Protein AF-A0A3B9I440-F1 (afdb_monomer_lite)

pLDDT: mean 93.16, std 6.55, range [61.44, 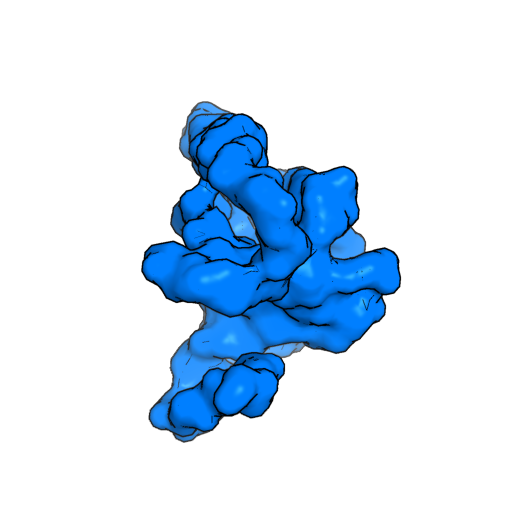98.44]

Structure (mmCIF, N/CA/C/O backbone):
data_AF-A0A3B9I440-F1
#
_entry.id   AF-A0A3B9I440-F1
#
loop_
_atom_site.group_PDB
_atom_site.id
_atom_site.type_symbol
_atom_site.label_atom_id
_atom_site.label_alt_id
_atom_site.label_comp_id
_atom_site.label_asym_id
_atom_site.label_entity_id
_atom_site.label_seq_id
_atom_site.pdbx_PDB_ins_code
_atom_site.Cartn_x
_atom_site.Cartn_y
_atom_site.Cartn_z
_atom_site.occupancy
_atom_site.B_iso_or_equiv
_atom_site.auth_seq_id
_atom_site.auth_comp_id
_atom_site.auth_asym_id
_atom_site.auth_atom_id
_atom_site.pdbx_PDB_model_num
ATOM 1 N N . GLN A 1 1 ? -16.166 3.137 6.817 1.00 61.44 1 GLN A N 1
ATOM 2 C CA . GLN A 1 1 ? -15.800 2.526 8.112 1.00 61.44 1 GLN A CA 1
ATOM 3 C C . GLN A 1 1 ? -17.016 1.751 8.589 1.00 61.44 1 GLN A C 1
ATOM 5 O O . GLN A 1 1 ? -18.111 2.279 8.426 1.00 61.44 1 GLN A O 1
ATOM 10 N N . SER A 1 2 ? -16.848 0.531 9.098 1.00 73.06 2 SER A N 1
ATOM 11 C CA . SER A 1 2 ? -17.925 -0.231 9.752 1.00 73.06 2 SER A CA 1
ATOM 12 C C . SER A 1 2 ? -17.659 -0.319 11.259 1.00 73.06 2 SER A C 1
ATOM 14 O O . SER A 1 2 ? -16.706 0.293 11.758 1.00 73.06 2 SER A O 1
ATOM 16 N N . GLU A 1 3 ? -18.502 -1.037 12.002 1.00 76.31 3 GLU A N 1
ATOM 17 C CA . GLU A 1 3 ? -18.232 -1.334 13.412 1.00 76.31 3 GLU A CA 1
ATOM 18 C C . GLU A 1 3 ? -16.938 -2.142 13.580 1.00 76.31 3 GLU A C 1
ATOM 20 O O . GLU A 1 3 ? -16.142 -1.796 14.451 1.00 76.31 3 GLU A O 1
ATOM 25 N N . ASP A 1 4 ? -16.668 -3.085 12.675 1.00 88.25 4 ASP A N 1
ATOM 26 C CA . ASP A 1 4 ? -15.579 -4.061 12.818 1.00 88.25 4 ASP A CA 1
ATOM 27 C C . ASP A 1 4 ? -14.294 -3.696 12.067 1.00 88.25 4 ASP A C 1
ATOM 29 O O . ASP A 1 4 ? -13.216 -4.158 12.440 1.00 88.25 4 ASP A O 1
ATOM 33 N N . LEU A 1 5 ? -14.372 -2.851 11.027 1.00 92.25 5 LEU A N 1
ATOM 34 C CA . LEU A 1 5 ? -13.202 -2.484 10.225 1.00 92.25 5 LEU A CA 1
ATOM 35 C C . LEU A 1 5 ? -13.086 -0.994 9.901 1.00 92.25 5 LEU A C 1
ATOM 37 O O . LEU A 1 5 ? -14.062 -0.248 9.732 1.00 92.25 5 LEU A O 1
ATOM 41 N N . VAL A 1 6 ? -11.836 -0.576 9.739 1.00 94.81 6 VAL A N 1
ATOM 42 C CA . VAL A 1 6 ? -11.433 0.740 9.254 1.00 94.81 6 VAL A CA 1
ATOM 43 C C . VAL A 1 6 ? -10.520 0.578 8.046 1.00 94.81 6 VAL A C 1
ATOM 45 O O . VAL A 1 6 ? -9.652 -0.290 7.997 1.00 94.81 6 VAL A O 1
ATOM 48 N N . VAL A 1 7 ? -10.722 1.458 7.071 1.00 94.81 7 VAL A N 1
ATOM 49 C CA . VAL A 1 7 ? -9.892 1.533 5.877 1.00 94.81 7 VAL A CA 1
ATOM 50 C C . VAL A 1 7 ? -9.196 2.884 5.849 1.00 94.81 7 VAL A C 1
ATOM 52 O O . VAL A 1 7 ? -9.841 3.928 5.973 1.00 94.81 7 VAL A O 1
ATOM 55 N N . TYR A 1 8 ? -7.889 2.841 5.654 1.00 96.81 8 TYR A N 1
ATOM 56 C CA . TYR A 1 8 ? -7.015 3.975 5.416 1.00 96.81 8 TYR A CA 1
ATOM 57 C C . TYR A 1 8 ? -6.501 3.907 3.989 1.00 96.81 8 TYR A C 1
ATOM 59 O O . TYR A 1 8 ? -6.442 2.834 3.389 1.00 96.81 8 TYR A O 1
ATOM 67 N N . GLY A 1 9 ? -6.081 5.038 3.439 1.00 95.25 9 GLY A N 1
ATOM 68 C CA . GLY A 1 9 ? -5.512 4.995 2.110 1.00 95.25 9 GLY A CA 1
ATOM 69 C C . GLY A 1 9 ? -4.889 6.287 1.645 1.00 95.25 9 GLY A C 1
ATOM 70 O O . GLY A 1 9 ? -5.130 7.383 2.152 1.00 95.25 9 GLY A O 1
ATOM 71 N N . THR A 1 10 ? -4.065 6.111 0.633 1.00 97.38 10 THR A N 1
ATOM 72 C CA . THR A 1 10 ? -3.425 7.155 -0.150 1.00 97.38 10 THR A CA 1
ATOM 73 C C . THR A 1 10 ? -3.191 6.570 -1.537 1.00 97.38 10 THR A C 1
ATOM 75 O O . THR A 1 10 ? -3.236 5.348 -1.706 1.00 97.38 10 THR A O 1
ATOM 78 N N . ARG A 1 11 ? -2.916 7.392 -2.552 1.00 96.50 11 ARG A N 1
ATOM 79 C CA . ARG A 1 11 ? -2.481 6.809 -3.827 1.00 96.50 11 ARG A CA 1
ATOM 80 C C . ARG A 1 11 ? -1.154 6.070 -3.623 1.00 96.50 11 ARG A C 1
ATOM 82 O O . ARG A 1 11 ? -0.920 5.036 -4.241 1.00 96.50 11 ARG A O 1
ATOM 89 N N . GLY A 1 12 ? -0.318 6.579 -2.721 1.00 95.56 12 GLY A N 1
ATOM 90 C CA . GLY A 1 12 ? 1.092 6.226 -2.652 1.00 95.56 12 GLY A CA 1
ATOM 91 C C . GLY A 1 12 ? 1.833 6.949 -3.769 1.00 95.56 12 GLY A C 1
ATOM 92 O O . GLY A 1 12 ? 1.274 7.836 -4.421 1.00 95.56 12 GLY A O 1
ATOM 93 N N . TRP A 1 13 ? 3.078 6.574 -4.014 1.00 96.25 13 TRP A N 1
ATOM 94 C CA . TRP A 1 13 ? 3.826 7.102 -5.146 1.00 96.25 13 TRP A CA 1
ATOM 95 C C . TRP A 1 13 ? 4.895 6.113 -5.599 1.00 96.25 13 TRP A C 1
ATOM 97 O O . TRP A 1 13 ? 5.059 5.057 -4.988 1.00 96.25 13 TRP A O 1
ATOM 107 N N . LEU A 1 14 ? 5.605 6.469 -6.668 1.00 91.69 14 LEU A N 1
ATOM 108 C CA . LEU A 1 14 ? 6.794 5.754 -7.111 1.00 91.69 14 LEU A CA 1
ATOM 109 C C . LEU A 1 14 ? 7.792 5.615 -5.961 1.00 91.69 14 LEU A C 1
ATOM 111 O O . LEU A 1 14 ? 7.914 6.496 -5.109 1.00 91.69 14 LEU A O 1
ATOM 115 N N . THR A 1 15 ? 8.492 4.493 -5.957 1.00 85.31 15 THR A N 1
ATOM 116 C CA . THR A 1 15 ? 9.459 4.153 -4.920 1.00 85.31 15 THR A CA 1
ATOM 117 C C . THR A 1 15 ? 10.777 4.882 -5.163 1.00 85.31 15 THR A C 1
ATOM 119 O O . THR A 1 15 ? 11.169 5.052 -6.315 1.00 85.31 15 THR A O 1
ATOM 122 N N . GLN A 1 16 ? 11.443 5.352 -4.107 1.00 84.12 16 GLN A N 1
ATOM 123 C CA . GLN A 1 16 ? 12.602 6.242 -4.264 1.00 84.12 16 GLN A CA 1
ATOM 124 C C . GLN A 1 16 ? 13.820 5.524 -4.859 1.00 84.12 16 GLN A C 1
ATOM 126 O O . GLN A 1 16 ? 14.634 6.174 -5.509 1.00 84.12 16 GLN A O 1
ATOM 131 N N . GLU A 1 17 ? 13.935 4.202 -4.676 1.00 82.62 17 GLU A N 1
ATOM 132 C CA . GLU A 1 17 ? 14.968 3.387 -5.332 1.00 82.62 17 GLU A CA 1
ATOM 133 C C . GLU A 1 17 ? 14.568 2.903 -6.738 1.00 82.62 17 GLU A C 1
ATOM 135 O O . GLU A 1 17 ? 15.292 2.116 -7.346 1.00 82.62 17 GLU A O 1
ATOM 140 N N . GLY A 1 18 ? 13.409 3.318 -7.255 1.00 81.25 18 GLY A N 1
ATOM 141 C CA . GLY A 1 18 ? 12.942 2.934 -8.583 1.00 81.25 18 GLY A CA 1
ATOM 142 C C . GLY A 1 18 ? 13.544 3.805 -9.684 1.00 81.25 18 GLY A C 1
ATOM 143 O O . GLY A 1 18 ? 13.648 5.019 -9.529 1.00 81.25 18 GLY A O 1
ATOM 144 N N . ASP A 1 19 ? 13.849 3.194 -10.830 1.00 83.00 19 ASP A N 1
ATOM 145 C CA . ASP A 1 19 ? 14.436 3.884 -11.992 1.00 83.00 19 ASP A CA 1
ATOM 146 C C . ASP A 1 19 ? 13.562 5.038 -12.524 1.00 83.00 19 ASP A C 1
ATOM 148 O O . ASP A 1 19 ? 14.068 6.009 -13.089 1.00 83.00 19 ASP A O 1
ATOM 152 N N . ASP A 1 20 ? 12.245 4.957 -12.316 1.00 85.75 20 ASP A N 1
ATOM 153 C CA . ASP A 1 20 ? 11.277 5.960 -12.770 1.00 85.75 20 ASP A CA 1
ATOM 154 C C . ASP A 1 20 ? 11.141 7.169 -11.827 1.00 85.75 20 ASP A C 1
ATOM 156 O O . ASP A 1 20 ? 10.474 8.146 -12.180 1.00 85.75 20 ASP A O 1
ATOM 160 N N . TYR A 1 21 ? 11.744 7.129 -10.634 1.00 89.62 21 TYR A N 1
ATOM 161 C CA . TYR A 1 21 ? 11.626 8.193 -9.640 1.00 89.62 21 TYR A CA 1
ATOM 162 C C . TYR A 1 21 ? 12.561 9.367 -9.948 1.00 89.62 21 TYR A C 1
ATOM 164 O O . TYR A 1 21 ? 13.780 9.218 -10.044 1.00 89.62 21 TYR A O 1
ATOM 172 N N . LYS A 1 22 ? 12.003 10.576 -10.055 1.00 92.81 22 LYS A N 1
ATOM 173 C CA . LYS A 1 22 ? 12.745 11.802 -10.381 1.00 92.81 22 LYS A CA 1
ATOM 174 C C . LYS A 1 22 ? 12.734 12.789 -9.220 1.00 92.81 22 LYS A C 1
ATOM 176 O O . LYS A 1 22 ? 11.920 12.721 -8.306 1.00 92.81 22 LYS A O 1
ATOM 181 N N . ALA A 1 23 ? 13.613 13.790 -9.275 1.00 90.88 23 ALA A N 1
ATOM 182 C CA . ALA A 1 23 ? 13.680 14.834 -8.246 1.00 90.88 23 ALA A CA 1
ATOM 183 C C . ALA A 1 23 ? 12.340 15.578 -8.046 1.00 90.88 23 ALA A C 1
ATOM 185 O O . ALA A 1 23 ? 12.010 15.995 -6.937 1.00 90.88 23 ALA A O 1
ATOM 186 N N . GLU A 1 24 ? 11.547 15.716 -9.109 1.00 92.31 24 GLU A N 1
ATOM 187 C CA . GLU A 1 24 ? 10.231 16.366 -9.089 1.00 92.31 24 GLU A CA 1
ATOM 188 C C . GLU A 1 24 ? 9.177 15.565 -8.299 1.00 92.31 24 GLU A C 1
ATOM 190 O O . GLU A 1 24 ? 8.227 16.144 -7.758 1.00 92.31 24 GLU A O 1
ATOM 195 N N . ASP A 1 25 ? 9.368 14.249 -8.180 1.00 95.06 25 ASP A N 1
ATOM 196 C CA . ASP A 1 25 ? 8.460 13.332 -7.490 1.00 95.06 25 ASP A CA 1
ATOM 197 C C . ASP A 1 25 ? 8.526 13.461 -5.968 1.00 95.06 25 ASP A C 1
ATOM 199 O O . ASP A 1 25 ? 7.538 13.189 -5.285 1.00 95.06 25 ASP A O 1
ATOM 203 N N . ASP A 1 26 ? 9.638 13.959 -5.422 1.00 94.25 26 ASP A N 1
ATOM 204 C CA . ASP A 1 26 ? 9.876 14.065 -3.978 1.00 94.25 26 ASP A CA 1
ATOM 205 C C . ASP A 1 26 ? 8.801 14.863 -3.243 1.00 94.25 26 ASP A C 1
ATOM 207 O O . ASP A 1 26 ? 8.322 14.469 -2.173 1.00 94.25 26 ASP A O 1
ATOM 211 N N . ARG A 1 27 ? 8.319 15.942 -3.865 1.00 96.06 27 ARG A N 1
ATOM 212 C CA . ARG A 1 27 ? 7.230 16.737 -3.295 1.00 96.06 27 ARG A CA 1
ATOM 213 C C . ARG A 1 27 ? 5.928 15.940 -3.210 1.00 96.06 27 ARG A C 1
ATOM 215 O O . ARG A 1 27 ? 5.174 16.098 -2.248 1.00 96.06 27 ARG A O 1
ATOM 222 N N . ILE A 1 28 ? 5.630 15.122 -4.220 1.00 96.25 28 ILE A N 1
ATOM 223 C CA . ILE A 1 28 ? 4.396 14.328 -4.282 1.00 96.25 28 ILE A CA 1
ATOM 224 C C . ILE A 1 28 ? 4.500 13.137 -3.332 1.00 96.25 28 ILE A C 1
ATOM 226 O O . ILE A 1 28 ? 3.587 12.936 -2.531 1.00 96.25 28 ILE A O 1
ATOM 230 N N . PHE A 1 29 ? 5.627 12.428 -3.360 1.00 96.88 29 PHE A N 1
ATOM 231 C CA . PHE A 1 29 ? 5.940 11.318 -2.470 1.00 96.88 29 PHE A CA 1
ATOM 232 C C . PHE A 1 29 ? 5.749 11.711 -1.001 1.00 96.88 29 PHE A C 1
ATOM 234 O O . PHE A 1 29 ? 4.935 11.115 -0.292 1.00 96.88 29 PHE A O 1
ATOM 241 N N . LYS A 1 30 ? 6.410 12.792 -0.558 1.00 96.50 30 LYS A N 1
ATOM 242 C CA . LYS A 1 30 ? 6.303 13.294 0.823 1.00 96.50 30 LYS A CA 1
ATOM 243 C C . LYS A 1 30 ? 4.871 13.669 1.189 1.00 96.50 30 LYS A C 1
ATOM 245 O O . LYS A 1 30 ? 4.418 13.373 2.294 1.00 96.50 30 LYS A O 1
ATOM 250 N N . ARG A 1 31 ? 4.133 14.295 0.268 1.00 97.38 31 ARG A N 1
ATOM 251 C CA . ARG A 1 31 ? 2.729 14.665 0.491 1.00 97.38 31 ARG A CA 1
ATOM 252 C C . ARG A 1 31 ? 1.840 13.435 0.679 1.00 97.38 31 ARG A C 1
ATOM 254 O O . ARG A 1 31 ? 1.005 13.436 1.581 1.00 97.38 31 ARG A O 1
ATOM 261 N N . GLU A 1 32 ? 2.008 12.401 -0.141 1.00 98.25 32 GLU A N 1
ATOM 262 C CA . GLU A 1 32 ? 1.226 11.165 -0.030 1.00 98.25 32 GLU A CA 1
ATOM 263 C C . GLU A 1 32 ? 1.594 10.366 1.228 1.00 98.25 32 GLU A C 1
ATOM 265 O O . GLU A 1 32 ? 0.702 9.779 1.847 1.00 98.25 32 GLU A O 1
ATOM 270 N N . LEU A 1 33 ? 2.860 10.405 1.660 1.00 97.94 33 LEU A N 1
ATOM 271 C CA . LEU A 1 33 ? 3.310 9.802 2.919 1.00 97.94 33 LEU A CA 1
ATOM 272 C C . LEU A 1 33 ? 2.697 10.510 4.138 1.00 97.94 33 LEU A C 1
ATOM 274 O O . LEU A 1 33 ? 2.183 9.861 5.051 1.00 97.94 33 LEU A O 1
ATOM 278 N N . ILE A 1 34 ? 2.675 11.849 4.133 1.00 98.06 34 ILE A N 1
ATOM 279 C CA . ILE A 1 34 ? 2.002 12.651 5.168 1.00 98.06 34 ILE A CA 1
ATOM 280 C C . ILE A 1 34 ? 0.500 12.355 5.188 1.00 98.06 34 ILE A C 1
ATOM 282 O O . ILE A 1 34 ? -0.068 12.185 6.266 1.00 98.06 34 ILE A O 1
ATOM 286 N N . ARG A 1 35 ? -0.149 12.260 4.018 1.00 97.75 35 ARG A N 1
ATOM 287 C CA . ARG A 1 35 ? -1.577 11.919 3.912 1.00 97.75 35 ARG A CA 1
ATOM 288 C C . ARG A 1 35 ? -1.877 10.586 4.591 1.00 97.75 35 ARG A C 1
ATOM 290 O O . ARG A 1 35 ? -2.797 10.523 5.405 1.00 97.75 35 ARG A O 1
ATOM 297 N N . LEU A 1 36 ? -1.090 9.554 4.288 1.00 98.12 36 LEU A N 1
ATOM 298 C CA . LEU A 1 36 ? -1.261 8.235 4.888 1.00 98.12 36 LEU A CA 1
ATOM 299 C C . LEU A 1 36 ? -1.070 8.289 6.408 1.00 98.12 36 LEU A C 1
ATOM 301 O O . LEU A 1 36 ? -1.941 7.846 7.152 1.00 98.12 36 LEU A O 1
ATOM 305 N N . ASN A 1 37 ? 0.006 8.925 6.877 1.00 98.06 37 ASN A N 1
ATOM 306 C CA . ASN A 1 37 ? 0.274 9.073 8.309 1.00 98.06 37 ASN A CA 1
ATOM 307 C C . ASN A 1 37 ? -0.855 9.813 9.044 1.00 98.06 37 ASN A C 1
ATOM 309 O O . ASN A 1 37 ? -1.257 9.418 10.135 1.00 98.06 37 ASN A O 1
ATOM 313 N N . ASN A 1 38 ? -1.386 10.881 8.447 1.00 97.31 38 ASN A N 1
ATOM 314 C CA . ASN A 1 38 ? -2.500 11.633 9.018 1.00 97.31 38 ASN A CA 1
ATOM 315 C C . ASN A 1 38 ? -3.784 10.799 9.052 1.00 97.31 38 ASN A C 1
ATOM 317 O O . ASN A 1 38 ? -4.541 10.909 10.012 1.00 97.31 38 ASN A O 1
ATOM 321 N N . SER A 1 39 ? -4.009 9.941 8.051 1.00 95.69 39 SER A N 1
ATOM 322 C CA . SER A 1 39 ? -5.150 9.023 8.057 1.00 95.69 39 SER A CA 1
ATOM 323 C C . SER A 1 39 ? -5.071 8.039 9.228 1.00 95.69 39 SER A C 1
ATOM 325 O O . SER A 1 39 ? -6.050 7.908 9.957 1.00 95.69 39 SER A O 1
ATOM 327 N N . PHE A 1 40 ? -3.898 7.460 9.511 1.00 95.50 40 PHE A N 1
ATOM 328 C CA . PHE A 1 40 ? -3.703 6.594 10.679 1.00 95.50 40 PHE A CA 1
ATOM 329 C C . PHE A 1 40 ? -3.914 7.341 11.999 1.00 95.50 40 PHE A C 1
ATOM 331 O O . PHE A 1 40 ? -4.607 6.855 12.884 1.00 95.50 40 PHE A O 1
ATOM 338 N N . LYS A 1 41 ? -3.388 8.565 12.114 1.00 93.88 41 LYS A N 1
ATOM 339 C CA . LYS A 1 41 ? -3.535 9.406 13.316 1.00 93.88 41 LYS A CA 1
ATOM 340 C C . LYS A 1 41 ? -4.958 9.911 13.568 1.00 93.88 41 LYS A C 1
ATOM 342 O O . LYS A 1 41 ? -5.236 10.368 14.670 1.00 93.88 41 LYS A O 1
ATOM 347 N N . SER A 1 42 ? -5.838 9.869 12.567 1.00 90.31 42 SER A N 1
ATOM 348 C CA . SER A 1 42 ? -7.242 10.286 12.708 1.00 90.31 42 SER A CA 1
ATOM 349 C C . SER A 1 42 ? -8.119 9.259 13.436 1.00 90.31 42 SER A C 1
ATOM 351 O O . SER A 1 42 ? -9.304 9.494 13.655 1.00 90.31 42 SER A O 1
ATOM 353 N N . GLU A 1 43 ? -7.546 8.112 13.797 1.00 84.88 43 GLU A N 1
ATOM 354 C CA . GLU A 1 43 ? -8.216 7.020 14.484 1.00 84.88 43 GLU A CA 1
ATOM 355 C C . GLU A 1 43 ? -8.664 7.388 15.903 1.00 84.88 43 GLU A C 1
ATOM 357 O O . GLU A 1 43 ? -7.865 7.741 16.768 1.00 84.88 43 GLU A O 1
ATOM 362 N N . THR A 1 44 ? -9.964 7.236 16.154 1.00 82.56 44 THR A N 1
ATOM 363 C CA . THR A 1 44 ? -10.583 7.402 17.471 1.00 82.56 44 THR A CA 1
ATOM 364 C C . THR A 1 44 ? -11.575 6.260 17.699 1.00 82.56 44 THR A C 1
ATOM 366 O O . THR A 1 44 ? -12.782 6.430 17.512 1.00 82.56 44 THR A O 1
ATOM 369 N N . PHE A 1 45 ? -11.090 5.066 18.046 1.00 83.31 45 PHE A N 1
ATOM 370 C CA . PHE A 1 45 ? -11.970 3.927 18.332 1.00 83.31 45 PHE A CA 1
ATOM 371 C C . 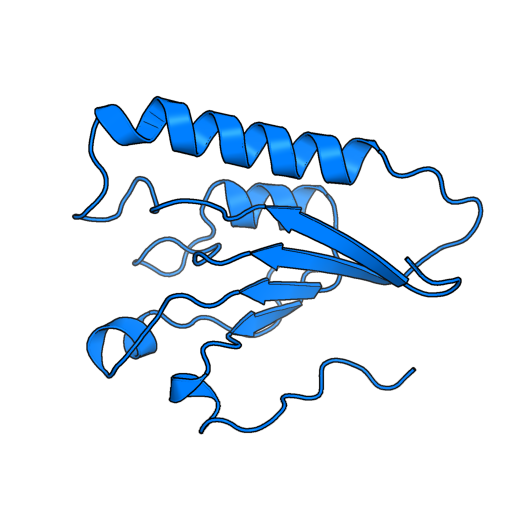PHE A 1 45 ? -11.986 3.593 19.820 1.00 83.31 45 PHE A C 1
ATOM 373 O O . PHE A 1 45 ? -10.961 3.606 20.494 1.00 83.31 45 PHE A O 1
ATOM 380 N N . THR A 1 46 ? -13.176 3.277 20.329 1.00 84.75 46 THR A N 1
ATOM 381 C CA . THR A 1 46 ? -13.394 2.815 21.709 1.00 84.75 46 THR A CA 1
ATOM 382 C C . THR A 1 46 ? -13.295 1.294 21.841 1.00 84.75 46 THR A C 1
ATOM 384 O O . THR A 1 46 ? -13.293 0.772 22.954 1.00 84.75 46 THR A O 1
ATOM 387 N N . LYS A 1 47 ? -13.222 0.581 20.711 1.00 85.69 47 LYS A N 1
ATOM 388 C CA . LYS A 1 47 ? -13.083 -0.874 20.603 1.00 85.69 47 LYS A CA 1
ATOM 389 C C . LYS A 1 47 ? -12.051 -1.214 19.518 1.00 85.69 47 LYS A C 1
ATOM 391 O O . LYS A 1 47 ? -11.919 -0.422 18.580 1.00 85.69 47 LYS A O 1
ATOM 396 N N . PRO A 1 48 ? -11.348 -2.358 19.617 1.00 86.50 48 PRO A N 1
ATOM 397 C CA . PRO A 1 48 ? -10.474 -2.836 18.548 1.00 86.50 48 PRO A CA 1
ATOM 398 C C . PRO A 1 48 ? -11.240 -2.997 17.232 1.00 86.50 48 PRO A C 1
ATOM 400 O O . PRO A 1 48 ? -12.380 -3.457 17.240 1.00 86.50 48 PRO A O 1
ATOM 403 N N . LYS A 1 49 ? -10.602 -2.630 16.120 1.00 92.56 49 LYS A N 1
ATOM 404 C CA . LYS A 1 49 ? -11.10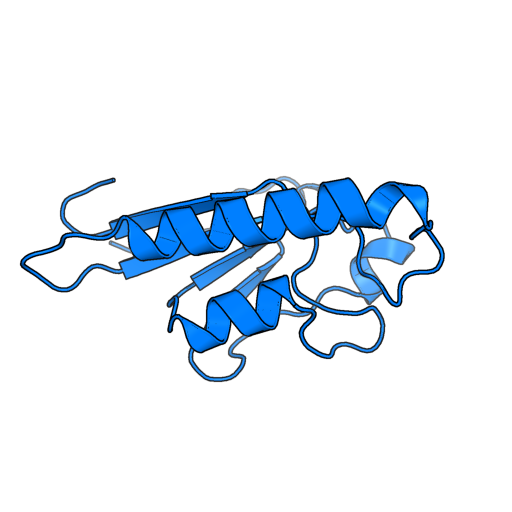5 -2.830 14.757 1.00 92.56 49 LYS A CA 1
ATOM 405 C C . LYS A 1 49 ? -10.008 -3.431 13.901 1.00 92.56 49 LYS A C 1
ATOM 407 O O . LYS A 1 49 ? -8.838 -3.151 14.148 1.00 92.56 49 LYS A O 1
ATOM 412 N N . LEU A 1 50 ? -10.391 -4.176 12.871 1.00 93.81 50 LEU A N 1
ATOM 413 C CA . LEU A 1 50 ? -9.468 -4.587 11.823 1.00 93.81 50 LEU A CA 1
ATOM 414 C C . LEU A 1 50 ? -9.060 -3.367 10.987 1.00 93.81 50 LEU A C 1
ATOM 416 O O . LEU A 1 50 ? -9.909 -2.638 10.461 1.00 93.81 50 LEU A O 1
ATOM 420 N N . ARG A 1 51 ? -7.756 -3.144 10.859 1.00 96.19 51 ARG A N 1
ATOM 421 C CA . ARG A 1 51 ? -7.156 -1.975 10.215 1.00 96.19 51 ARG A CA 1
ATOM 422 C C . ARG A 1 51 ? -6.591 -2.371 8.863 1.00 96.19 51 ARG A C 1
ATOM 424 O O . ARG A 1 51 ? -5.671 -3.180 8.769 1.00 96.19 51 ARG A O 1
ATOM 431 N N . ILE A 1 52 ? -7.131 -1.766 7.809 1.00 97.00 52 ILE A N 1
ATOM 432 C CA . ILE A 1 52 ? -6.748 -2.050 6.426 1.00 97.00 52 ILE A CA 1
ATOM 433 C C . ILE A 1 52 ? -6.166 -0.786 5.791 1.00 97.00 52 ILE A C 1
ATOM 435 O O . ILE A 1 52 ? -6.800 0.267 5.812 1.00 97.00 52 ILE A O 1
ATOM 439 N N . ALA A 1 53 ? -4.981 -0.877 5.194 1.00 98.19 53 ALA A N 1
ATOM 440 C CA . ALA A 1 53 ? -4.412 0.161 4.340 1.00 98.19 53 ALA A CA 1
ATOM 441 C C . ALA A 1 53 ? -4.604 -0.195 2.860 1.00 98.19 53 ALA A C 1
ATOM 443 O O . ALA A 1 53 ? -4.348 -1.323 2.444 1.00 98.19 53 ALA A O 1
ATOM 444 N N . LEU A 1 54 ? -5.026 0.783 2.062 1.00 97.69 54 LEU A N 1
ATOM 445 C CA . LEU A 1 54 ? -5.123 0.689 0.609 1.00 97.69 54 LEU A CA 1
ATOM 446 C C . LEU A 1 54 ? -4.109 1.625 -0.044 1.00 97.69 54 LEU A C 1
ATOM 448 O O . LEU A 1 54 ? -4.125 2.835 0.202 1.00 97.69 54 LEU A O 1
ATOM 452 N N . LEU A 1 55 ? -3.276 1.067 -0.916 1.00 98.06 55 LEU A N 1
ATOM 453 C CA . LEU A 1 55 ? -2.359 1.806 -1.775 1.00 98.06 55 LEU A CA 1
ATOM 454 C C . LEU A 1 55 ? -2.641 1.485 -3.243 1.00 98.06 55 LEU A C 1
ATOM 456 O O . LEU A 1 55 ? -3.032 0.373 -3.584 1.00 98.06 55 LEU A O 1
ATOM 460 N N . HIS A 1 56 ? -2.412 2.445 -4.139 1.00 96.94 56 HIS A N 1
ATOM 461 C CA . HIS A 1 56 ? -2.311 2.109 -5.558 1.00 96.94 56 HIS A CA 1
ATOM 462 C C . HIS A 1 56 ? -0.921 1.539 -5.862 1.00 96.94 56 HIS A C 1
ATOM 464 O O . HIS A 1 56 ? -0.830 0.465 -6.446 1.00 96.94 56 HIS A O 1
ATOM 470 N N . PHE A 1 57 ? 0.142 2.226 -5.430 1.00 96.44 57 PHE A N 1
ATOM 471 C CA . PHE A 1 57 ? 1.534 1.808 -5.638 1.00 96.44 57 PHE A CA 1
ATOM 472 C C . PHE A 1 57 ? 2.013 0.758 -4.622 1.00 96.44 57 PHE A C 1
ATOM 474 O O . PHE A 1 57 ? 1.458 0.636 -3.531 1.00 96.44 57 PHE A O 1
ATOM 481 N N . SER A 1 58 ? 3.069 0.023 -4.985 1.00 95.31 58 SER A N 1
ATOM 482 C CA . SER A 1 58 ? 3.693 -0.991 -4.127 1.00 95.31 58 SER A CA 1
ATOM 483 C C . SER A 1 58 ? 4.275 -0.385 -2.834 1.00 95.31 58 SER A C 1
ATOM 485 O O . SER A 1 58 ? 4.958 0.641 -2.901 1.00 95.31 58 SER A O 1
ATOM 487 N N . PRO A 1 59 ? 4.069 -1.016 -1.661 1.00 97.06 59 PRO A N 1
ATOM 488 C CA . PRO A 1 59 ? 4.744 -0.669 -0.407 1.00 97.06 59 PRO A CA 1
ATOM 489 C C . PRO A 1 59 ? 6.163 -1.260 -0.295 1.00 97.06 59 PRO A C 1
ATOM 491 O O . PRO A 1 59 ? 6.766 -1.206 0.777 1.00 97.06 59 PRO A O 1
ATOM 494 N N . PHE A 1 60 ? 6.691 -1.832 -1.378 1.00 96.06 60 PHE A N 1
ATOM 495 C CA . PHE A 1 60 ? 8.013 -2.449 -1.439 1.00 96.06 60 PHE A CA 1
ATOM 496 C C . PHE A 1 60 ? 8.911 -1.738 -2.450 1.00 96.06 60 PHE A C 1
ATOM 498 O O . PHE A 1 60 ? 8.451 -1.327 -3.519 1.00 96.06 60 PHE A O 1
ATOM 505 N N . GLU A 1 61 ? 10.197 -1.658 -2.123 1.00 92.75 61 GLU A N 1
ATOM 506 C CA . GLU A 1 61 ? 11.264 -1.345 -3.069 1.00 92.75 61 GLU A CA 1
ATOM 507 C C . GLU A 1 61 ? 11.442 -2.501 -4.078 1.00 92.75 61 GLU A C 1
ATOM 509 O O . GLU A 1 61 ? 11.070 -3.644 -3.787 1.00 92.75 61 GLU A O 1
ATOM 514 N N . PRO A 1 62 ? 12.067 -2.277 -5.252 1.00 86.56 62 PRO A N 1
ATOM 515 C CA . PRO A 1 62 ? 12.236 -3.322 -6.268 1.00 86.56 62 PRO A CA 1
ATOM 516 C C . PRO A 1 62 ? 13.030 -4.543 -5.772 1.00 86.56 62 PRO A C 1
ATOM 518 O O . PRO A 1 62 ? 12.815 -5.664 -6.232 1.00 86.56 62 PRO A O 1
ATOM 521 N N . LYS A 1 63 ? 13.928 -4.344 -4.798 1.00 86.19 63 LYS A N 1
ATOM 522 C CA . LYS A 1 63 ? 14.720 -5.414 -4.165 1.00 86.19 63 LYS A CA 1
ATOM 523 C C . LYS A 1 63 ? 13.905 -6.280 -3.196 1.00 86.19 63 LYS A C 1
ATOM 525 O O . LYS A 1 63 ? 14.342 -7.376 -2.858 1.00 86.19 63 LYS A O 1
ATOM 530 N N . GLY A 1 64 ? 12.704 -5.843 -2.815 1.00 87.44 64 GLY A N 1
ATOM 531 C CA . GLY A 1 64 ? 11.776 -6.578 -1.954 1.00 87.44 64 GLY A CA 1
ATOM 532 C C . GLY A 1 64 ? 11.702 -6.084 -0.510 1.00 87.44 64 GLY A C 1
ATOM 533 O O . GLY A 1 64 ? 10.826 -6.548 0.216 1.00 87.44 64 GLY A O 1
ATOM 534 N N . ASP A 1 65 ? 12.563 -5.150 -0.108 1.00 93.75 65 ASP A N 1
ATOM 535 C CA . ASP A 1 65 ? 12.465 -4.482 1.192 1.00 93.75 65 ASP A CA 1
ATOM 536 C C . ASP A 1 65 ? 11.252 -3.541 1.237 1.00 93.75 65 ASP A C 1
ATOM 538 O O . ASP A 1 65 ? 10.739 -3.113 0.200 1.00 93.75 65 ASP A O 1
ATOM 542 N N . LEU A 1 66 ? 10.768 -3.215 2.437 1.00 96.62 66 LEU A N 1
ATOM 543 C CA . LEU A 1 66 ? 9.716 -2.210 2.598 1.00 96.62 66 LEU A CA 1
ATOM 544 C C . LEU A 1 66 ? 10.247 -0.836 2.175 1.00 96.62 66 LEU A C 1
ATOM 546 O O . LEU A 1 66 ? 11.340 -0.446 2.572 1.00 96.62 66 LEU A O 1
ATOM 550 N N . ASN A 1 67 ? 9.444 -0.081 1.427 1.00 96.31 67 ASN A N 1
ATOM 551 C CA . ASN A 1 67 ? 9.700 1.345 1.237 1.00 96.31 67 ASN A CA 1
ATOM 552 C C . ASN A 1 67 ? 9.095 2.157 2.393 1.00 96.31 67 ASN A C 1
ATOM 554 O O . ASN A 1 67 ? 8.427 1.616 3.277 1.00 96.31 67 ASN A O 1
ATOM 558 N N . LEU A 1 68 ? 9.235 3.485 2.364 1.00 97.44 68 LEU A N 1
ATOM 559 C CA . LEU A 1 68 ? 8.722 4.344 3.441 1.00 97.44 68 LEU A CA 1
ATOM 560 C C . LEU A 1 68 ? 7.201 4.233 3.668 1.00 97.44 68 LEU A C 1
ATOM 562 O O . LEU A 1 68 ? 6.744 4.472 4.788 1.00 97.44 68 LEU A O 1
ATOM 566 N N . PHE A 1 69 ? 6.404 3.871 2.653 1.00 98.19 69 PHE A N 1
ATOM 567 C CA . PHE A 1 69 ? 4.978 3.586 2.850 1.00 98.19 69 PHE A CA 1
ATOM 568 C C . PHE A 1 69 ? 4.781 2.258 3.584 1.00 98.19 69 PHE A C 1
ATOM 570 O O . PHE A 1 69 ? 4.024 2.218 4.555 1.00 98.19 69 PHE A O 1
ATOM 577 N N . GLY A 1 70 ? 5.473 1.199 3.155 1.00 97.81 70 GLY A N 1
ATOM 578 C CA . GLY A 1 70 ? 5.441 -0.111 3.804 1.00 97.81 70 GLY A CA 1
ATOM 579 C C . GLY A 1 70 ? 5.910 -0.060 5.258 1.00 97.81 70 GLY A C 1
ATOM 580 O O . GLY A 1 70 ? 5.212 -0.535 6.152 1.00 97.81 70 GLY A O 1
ATOM 581 N N . GLU A 1 71 ? 7.028 0.615 5.524 1.00 98.00 71 GLU A N 1
ATOM 582 C CA . GLU A 1 71 ? 7.527 0.842 6.881 1.00 98.00 71 GLU A CA 1
ATOM 583 C C . GLU A 1 71 ? 6.517 1.593 7.749 1.00 98.00 71 GLU A C 1
ATOM 585 O O . GLU A 1 71 ? 6.324 1.267 8.919 1.00 98.00 71 GLU A O 1
ATOM 590 N N . LEU A 1 72 ? 5.878 2.630 7.197 1.00 98.19 72 LEU A N 1
ATOM 591 C CA . LEU A 1 72 ? 4.888 3.409 7.929 1.00 98.19 72 LEU A CA 1
ATOM 592 C C . LEU A 1 72 ? 3.676 2.544 8.296 1.00 98.19 72 LEU A C 1
ATOM 594 O O . LEU A 1 72 ? 3.195 2.634 9.424 1.00 98.19 72 LEU A O 1
ATOM 598 N N . ILE A 1 73 ? 3.210 1.704 7.372 1.00 98.44 73 ILE A N 1
ATOM 599 C CA . ILE A 1 73 ? 2.113 0.752 7.590 1.00 98.44 73 ILE A CA 1
ATOM 600 C C . ILE A 1 73 ? 2.466 -0.222 8.723 1.00 98.44 73 ILE A C 1
ATOM 602 O O . ILE A 1 73 ? 1.708 -0.329 9.690 1.00 98.44 73 ILE A O 1
ATOM 606 N N . CYS A 1 74 ? 3.638 -0.861 8.660 1.00 98.06 74 CYS A N 1
ATOM 607 C CA . CYS A 1 74 ? 4.090 -1.795 9.693 1.00 98.06 74 CYS A CA 1
ATOM 608 C C . CYS A 1 74 ? 4.270 -1.109 11.056 1.00 98.06 74 CYS A C 1
ATOM 610 O O . CYS A 1 74 ? 3.785 -1.602 12.076 1.00 98.06 74 CYS A O 1
ATOM 612 N N . ARG A 1 75 ? 4.869 0.089 11.082 1.00 97.69 75 ARG A N 1
ATOM 613 C CA . ARG A 1 75 ? 5.078 0.888 12.303 1.00 97.69 75 ARG A CA 1
ATOM 614 C C . ARG A 1 75 ? 3.770 1.252 12.996 1.00 97.69 75 ARG A C 1
ATOM 616 O O . ARG A 1 75 ? 3.711 1.269 14.224 1.00 97.69 75 ARG A O 1
ATOM 623 N N . HIS A 1 76 ? 2.728 1.545 12.220 1.00 97.12 76 HIS A N 1
ATOM 624 C CA . HIS A 1 76 ? 1.393 1.801 12.754 1.00 97.12 76 HIS A CA 1
ATOM 625 C C . HIS A 1 76 ? 0.640 0.524 13.127 1.00 97.12 76 HIS A C 1
ATOM 627 O O . HIS A 1 76 ? -0.431 0.659 13.702 1.00 97.12 76 HIS A O 1
ATOM 633 N N . ARG A 1 77 ? 1.184 -0.680 12.888 1.00 96.31 77 ARG A N 1
ATOM 634 C CA . ARG A 1 77 ? 0.540 -1.984 13.149 1.00 96.31 77 ARG A CA 1
ATOM 635 C C . ARG A 1 77 ? -0.817 -2.103 12.458 1.00 96.31 77 ARG A C 1
ATOM 637 O O . ARG A 1 77 ? -1.839 -2.347 13.096 1.00 96.31 77 ARG A O 1
ATOM 644 N N . ILE A 1 78 ? -0.831 -1.816 11.164 1.00 97.69 78 ILE A N 1
ATOM 645 C CA . ILE A 1 78 ? -1.985 -2.088 10.309 1.00 97.69 78 ILE A CA 1
ATOM 646 C C . ILE A 1 78 ? -2.053 -3.598 10.069 1.00 97.69 78 ILE A C 1
ATOM 648 O O . ILE A 1 78 ? -1.028 -4.223 9.829 1.00 97.69 78 ILE A O 1
ATOM 652 N N . ASP A 1 79 ? -3.240 -4.193 10.128 1.00 97.62 79 ASP A N 1
ATOM 653 C CA . ASP A 1 79 ? -3.382 -5.648 10.016 1.00 97.62 79 ASP A CA 1
ATOM 654 C C . ASP A 1 79 ? -3.202 -6.125 8.569 1.00 97.62 79 ASP A C 1
ATOM 656 O O . ASP A 1 79 ? -2.578 -7.155 8.307 1.00 97.62 79 ASP A O 1
ATOM 660 N N . ILE A 1 80 ? -3.749 -5.370 7.609 1.00 98.19 80 ILE A N 1
ATOM 661 C CA . ILE A 1 80 ? -3.758 -5.736 6.189 1.00 98.19 80 ILE A CA 1
ATOM 662 C C . ILE A 1 80 ? -3.376 -4.541 5.315 1.00 98.19 80 ILE A C 1
ATOM 664 O O . ILE A 1 80 ? -3.919 -3.452 5.469 1.00 98.19 80 ILE A O 1
ATOM 668 N N . CYS A 1 81 ? -2.505 -4.754 4.330 1.00 98.44 81 CYS A N 1
ATOM 669 C CA . CYS A 1 81 ? -2.226 -3.792 3.269 1.00 98.44 81 CYS A CA 1
ATOM 670 C C . CYS A 1 81 ? -2.571 -4.382 1.899 1.00 98.44 81 CYS A C 1
ATOM 672 O O . CYS A 1 81 ? -1.980 -5.377 1.478 1.00 98.44 81 CYS A O 1
ATOM 674 N N . LEU A 1 82 ? -3.484 -3.734 1.175 1.00 98.25 82 LEU A N 1
ATOM 675 C CA . LEU A 1 82 ? -3.785 -4.052 -0.220 1.00 98.25 82 LEU A CA 1
ATOM 676 C C . LEU A 1 82 ? -3.093 -3.042 -1.133 1.00 98.25 82 LEU A C 1
ATOM 678 O O . LEU A 1 82 ? -3.169 -1.835 -0.892 1.00 98.25 82 LEU A O 1
ATOM 682 N N . TYR A 1 83 ? -2.446 -3.529 -2.187 1.00 97.81 83 TYR A N 1
ATOM 683 C CA . TYR A 1 83 ? -1.769 -2.681 -3.165 1.00 97.81 83 TYR A CA 1
ATOM 684 C C . TYR A 1 83 ? -1.893 -3.214 -4.598 1.00 97.81 83 TYR A C 1
ATOM 686 O O . TYR A 1 83 ? -2.302 -4.354 -4.812 1.00 97.81 83 TYR A O 1
ATOM 694 N N . GLY A 1 84 ? -1.551 -2.398 -5.597 1.00 95.69 84 GLY A N 1
ATOM 695 C CA . GLY A 1 84 ? -1.627 -2.776 -7.011 1.00 95.69 84 GLY A CA 1
ATOM 696 C C . GLY A 1 84 ? -0.480 -2.200 -7.842 1.00 95.69 84 GLY A C 1
ATOM 697 O O . GLY A 1 84 ? 0.680 -2.296 -7.448 1.00 95.69 84 GLY A O 1
ATOM 698 N N . HIS A 1 85 ? -0.822 -1.622 -9.001 1.00 93.94 85 HIS A N 1
ATOM 699 C CA . HIS A 1 85 ? 0.069 -0.929 -9.950 1.00 93.94 85 HIS A CA 1
ATOM 700 C C . HIS A 1 85 ? 1.069 -1.808 -10.725 1.00 93.94 85 HIS A C 1
ATOM 702 O O . HIS A 1 85 ? 1.471 -1.452 -11.830 1.00 93.94 85 HIS A O 1
ATOM 708 N N . LEU A 1 86 ? 1.449 -2.964 -10.189 1.00 92.19 86 LEU A N 1
ATOM 709 C CA . LEU A 1 86 ? 2.348 -3.906 -10.849 1.00 92.19 86 LEU A CA 1
ATOM 710 C C . LEU A 1 86 ? 1.604 -4.679 -11.949 1.00 92.19 86 LEU A C 1
ATOM 712 O O . LEU A 1 86 ? 0.823 -5.578 -11.645 1.00 92.19 86 LEU A O 1
ATOM 716 N N . HIS A 1 87 ? 1.857 -4.328 -13.213 1.00 91.62 87 HIS A N 1
ATOM 717 C CA . HIS A 1 87 ? 1.172 -4.891 -14.380 1.00 91.62 87 HIS A CA 1
ATOM 718 C C . HIS A 1 87 ? 2.107 -5.663 -15.315 1.00 91.62 87 HIS A C 1
ATOM 720 O O . HIS A 1 87 ? 3.270 -5.295 -15.501 1.00 91.62 87 HIS A O 1
ATOM 726 N N . GLY A 1 88 ? 1.567 -6.709 -15.942 1.00 93.31 88 GLY A N 1
ATOM 727 C CA . GLY A 1 88 ? 2.287 -7.578 -16.871 1.00 93.31 88 GLY A CA 1
ATOM 728 C C . GLY A 1 88 ? 3.462 -8.332 -16.240 1.00 93.31 88 GLY A C 1
ATOM 729 O O . GLY A 1 88 ? 3.760 -8.202 -15.056 1.00 93.31 88 GLY A O 1
ATOM 730 N N . ILE A 1 89 ? 4.172 -9.111 -17.060 1.00 91.50 89 ILE A N 1
ATOM 731 C CA . ILE A 1 89 ? 5.283 -9.974 -16.614 1.00 91.50 89 ILE A CA 1
ATOM 732 C C . ILE A 1 89 ? 6.358 -9.171 -15.857 1.00 91.50 89 ILE A C 1
ATOM 734 O O . ILE A 1 89 ? 6.868 -9.622 -14.829 1.00 91.50 89 ILE A O 1
ATOM 738 N N . ASP A 1 90 ? 6.667 -7.962 -16.331 1.00 91.19 90 ASP A N 1
ATOM 739 C CA . ASP A 1 90 ? 7.676 -7.099 -15.719 1.00 91.19 90 ASP A CA 1
ATOM 740 C C . ASP A 1 90 ? 7.253 -6.492 -14.384 1.00 91.19 90 ASP A C 1
ATOM 742 O O . ASP A 1 90 ? 8.095 -6.341 -13.502 1.00 91.19 90 ASP A O 1
ATOM 746 N N . GLY A 1 91 ? 5.973 -6.165 -14.200 1.00 90.94 91 GLY A N 1
ATOM 747 C CA . GLY A 1 91 ? 5.467 -5.730 -12.902 1.00 90.94 91 GLY A CA 1
ATOM 748 C C . GLY A 1 91 ? 5.329 -6.904 -11.936 1.00 90.94 91 GLY A C 1
ATOM 749 O O . GLY A 1 91 ? 5.751 -6.818 -10.782 1.00 90.94 91 GLY A O 1
ATOM 750 N N . HIS A 1 92 ? 4.779 -8.025 -12.411 1.00 94.31 92 HIS A N 1
ATOM 751 C CA . HIS A 1 92 ? 4.420 -9.172 -11.574 1.00 94.31 92 HIS A CA 1
ATOM 752 C C . HIS A 1 92 ? 5.627 -9.820 -10.885 1.00 94.31 92 HIS A C 1
ATOM 754 O O . HIS A 1 92 ? 5.495 -10.291 -9.758 1.00 94.31 92 HIS A O 1
ATOM 760 N N . LYS A 1 93 ? 6.827 -9.774 -11.482 1.00 92.31 93 LYS A N 1
ATOM 761 C CA . LYS A 1 93 ? 8.069 -10.277 -10.850 1.00 92.31 93 LYS A CA 1
ATOM 762 C C . LYS A 1 93 ? 8.435 -9.558 -9.537 1.00 92.31 93 LYS A C 1
ATOM 764 O O . LYS A 1 93 ? 9.128 -10.119 -8.682 1.00 92.31 93 LYS A O 1
ATOM 769 N N . ASN A 1 94 ? 7.947 -8.329 -9.364 1.00 91.75 94 ASN A N 1
ATOM 770 C CA . ASN A 1 94 ? 8.198 -7.493 -8.191 1.00 91.75 94 ASN A CA 1
ATOM 771 C C . ASN A 1 94 ? 7.104 -7.625 -7.121 1.00 91.75 94 ASN A C 1
ATOM 773 O O . ASN A 1 94 ? 7.195 -6.984 -6.078 1.00 91.75 94 ASN A O 1
ATOM 777 N N . ILE A 1 95 ? 6.076 -8.451 -7.350 1.00 95.00 95 ILE A N 1
ATOM 778 C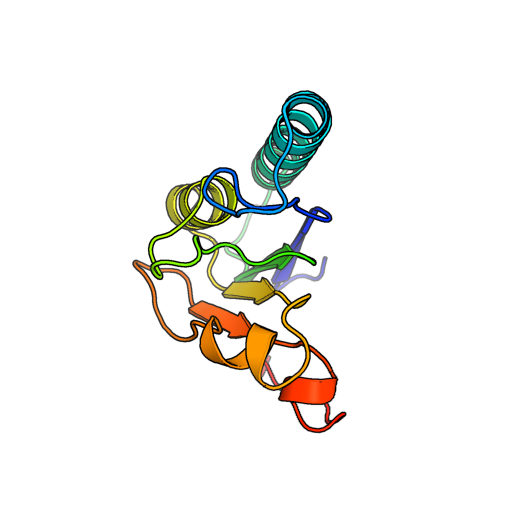 CA . ILE A 1 95 ? 5.020 -8.684 -6.364 1.00 95.00 95 ILE A CA 1
ATOM 779 C C . ILE A 1 95 ? 5.612 -9.368 -5.130 1.00 95.00 95 ILE A C 1
ATOM 781 O O . ILE A 1 95 ? 6.396 -10.318 -5.219 1.00 95.00 95 ILE A O 1
ATOM 785 N N . ARG A 1 96 ? 5.219 -8.863 -3.962 1.00 95.31 96 ARG A N 1
ATOM 786 C CA . ARG A 1 96 ? 5.527 -9.422 -2.645 1.00 95.31 96 ARG A CA 1
ATOM 787 C C . ARG A 1 96 ? 4.241 -9.523 -1.834 1.00 95.31 96 ARG A C 1
ATOM 789 O O . ARG A 1 96 ? 3.522 -8.543 -1.652 1.00 95.31 96 ARG A O 1
ATOM 796 N N . GLU A 1 97 ? 3.933 -10.720 -1.371 1.00 95.69 97 GLU A N 1
ATOM 797 C CA . GLU A 1 97 ? 2.727 -10.999 -0.595 1.00 95.69 97 GLU A CA 1
ATOM 798 C C . GLU A 1 97 ? 3.078 -11.795 0.656 1.00 95.69 97 GLU A C 1
ATOM 800 O O . GLU A 1 97 ? 4.152 -12.391 0.753 1.00 95.69 97 GLU A O 1
ATOM 805 N N . GLY A 1 98 ? 2.143 -11.827 1.602 1.00 96.25 98 GLY A N 1
ATOM 806 C CA . GLY A 1 98 ? 2.278 -12.584 2.841 1.00 96.25 98 GLY A CA 1
ATOM 807 C C . GLY A 1 98 ? 2.461 -11.696 4.065 1.00 96.25 98 GLY A C 1
ATOM 808 O O . GLY A 1 98 ? 2.175 -10.499 4.038 1.00 96.25 98 GLY A O 1
ATOM 809 N N . LEU A 1 99 ? 2.867 -12.318 5.171 1.00 97.50 99 LEU A N 1
ATOM 810 C CA . LEU A 1 99 ? 3.069 -11.640 6.446 1.00 97.50 99 LEU A CA 1
ATOM 811 C C . LEU A 1 99 ? 4.468 -11.019 6.483 1.00 97.50 99 LEU A C 1
ATOM 813 O O . LEU A 1 99 ? 5.464 -11.736 6.408 1.00 97.50 99 LEU A O 1
ATOM 817 N N . VAL A 1 100 ? 4.528 -9.700 6.640 1.00 97.06 100 VAL A N 1
ATOM 818 C CA . VAL A 1 100 ? 5.765 -8.963 6.912 1.00 97.06 100 VAL A CA 1
ATOM 819 C C . VAL A 1 100 ? 5.575 -8.245 8.240 1.00 97.06 100 VAL A C 1
ATOM 821 O O . VAL A 1 100 ? 4.628 -7.478 8.416 1.00 97.06 100 VAL A O 1
ATOM 824 N N . GLU A 1 101 ? 6.447 -8.545 9.200 1.00 94.50 101 GLU A N 1
ATOM 825 C CA . GLU A 1 101 ? 6.252 -8.198 10.611 1.00 94.50 101 GLU A CA 1
ATOM 826 C C . GLU A 1 101 ? 4.889 -8.689 11.142 1.00 94.50 101 GLU A C 1
ATOM 828 O O . GLU A 1 101 ? 4.704 -9.884 11.359 1.00 94.50 101 GLU A O 1
ATOM 833 N N . GLN A 1 102 ? 3.939 -7.775 11.352 1.00 96.19 102 GLN A N 1
ATOM 834 C CA . GLN A 1 102 ? 2.573 -8.052 11.813 1.00 96.19 102 GLN A CA 1
ATOM 835 C C . GLN A 1 102 ? 1.508 -7.672 10.768 1.00 96.19 102 GLN A C 1
ATOM 837 O O . GLN A 1 102 ? 0.321 -7.795 11.047 1.00 96.19 102 GLN A O 1
ATOM 842 N N . THR A 1 103 ? 1.917 -7.228 9.573 1.00 98.25 103 THR A N 1
ATOM 843 C CA . THR A 1 103 ? 1.007 -6.783 8.506 1.00 98.25 103 THR A CA 1
ATOM 844 C C . THR A 1 103 ? 0.940 -7.828 7.398 1.00 98.25 103 THR A C 1
ATOM 846 O O . THR A 1 103 ? 1.972 -8.285 6.900 1.00 98.25 103 THR A O 1
ATOM 849 N N . LYS A 1 104 ? -0.267 -8.184 6.952 1.00 98.25 104 LYS A N 1
ATOM 850 C CA . LYS A 1 104 ? -0.465 -9.056 5.789 1.00 98.25 104 LYS A CA 1
ATOM 851 C C . LYS A 1 104 ? -0.602 -8.229 4.510 1.00 98.25 104 LYS A C 1
ATOM 853 O O . LYS A 1 104 ? -1.520 -7.422 4.382 1.00 98.25 104 LYS A O 1
ATOM 858 N N . PHE A 1 105 ? 0.296 -8.438 3.556 1.00 98.25 105 PHE A N 1
ATOM 859 C CA . PHE A 1 105 ? 0.313 -7.734 2.276 1.00 98.25 105 PHE A CA 1
ATOM 860 C C . PHE A 1 105 ? -0.321 -8.576 1.170 1.00 98.25 105 PHE A C 1
ATOM 862 O O . PHE A 1 105 ? -0.008 -9.761 1.028 1.00 98.25 105 PHE A O 1
ATOM 869 N N . PHE A 1 106 ? -1.166 -7.938 0.360 1.00 97.88 106 PHE A N 1
ATOM 870 C CA . PHE A 1 106 ? -1.787 -8.547 -0.811 1.00 97.88 106 PHE A CA 1
ATOM 871 C C . PHE A 1 106 ? -1.679 -7.639 -2.031 1.00 97.88 106 PHE A C 1
ATOM 873 O O . PHE A 1 106 ? -2.048 -6.462 -1.979 1.00 97.88 106 PHE A O 1
ATOM 880 N N . CYS A 1 107 ? -1.260 -8.218 -3.153 1.00 97.25 107 CYS A N 1
ATOM 881 C CA . CYS A 1 107 ? -1.410 -7.584 -4.450 1.00 97.25 107 CYS A CA 1
ATOM 882 C C . CYS A 1 107 ? -2.817 -7.876 -4.993 1.00 97.25 107 CYS A C 1
ATOM 884 O O . CYS A 1 107 ? -3.288 -9.021 -4.979 1.00 97.25 107 CYS A O 1
ATOM 886 N N . VAL A 1 108 ? -3.491 -6.822 -5.449 1.00 97.12 108 VAL A N 1
ATOM 887 C CA . VAL A 1 108 ? -4.839 -6.838 -6.039 1.00 97.12 108 VAL A CA 1
ATOM 888 C C . VAL A 1 108 ? -4.861 -6.164 -7.418 1.00 97.12 108 VAL A C 1
ATOM 890 O O . VAL A 1 108 ? -5.901 -5.679 -7.861 1.00 97.12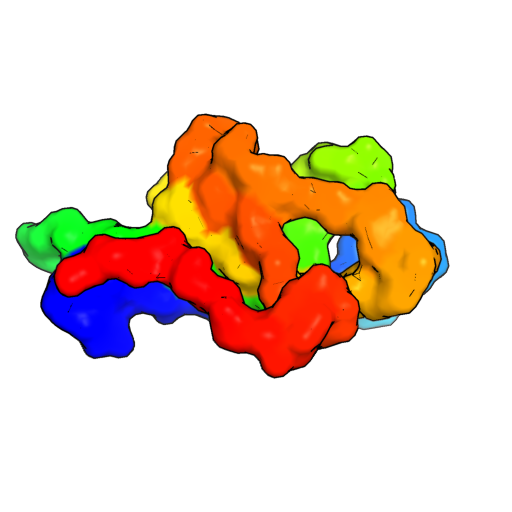 108 VAL A O 1
ATOM 893 N N . ALA A 1 109 ? -3.716 -6.101 -8.110 1.00 96.44 109 ALA A N 1
ATOM 894 C CA . ALA A 1 109 ? -3.678 -5.678 -9.509 1.00 96.44 109 ALA A CA 1
ATOM 895 C C . ALA A 1 109 ? -4.572 -6.606 -10.352 1.00 96.44 109 ALA A C 1
ATOM 897 O O . ALA A 1 109 ? -4.467 -7.826 -10.251 1.00 96.44 109 ALA A O 1
ATOM 898 N N . ALA A 1 110 ? -5.483 -6.032 -11.144 1.00 95.69 110 ALA A N 1
ATOM 899 C CA . ALA A 1 110 ? -6.565 -6.785 -11.784 1.00 95.69 110 ALA A CA 1
ATOM 900 C C . ALA A 1 110 ? -6.060 -7.899 -12.716 1.00 95.69 110 ALA A C 1
ATOM 902 O O . ALA A 1 110 ? -6.575 -9.010 -12.682 1.00 95.69 110 ALA A O 1
ATOM 903 N N . ASP A 1 111 ? -5.024 -7.617 -13.502 1.00 96.44 111 ASP A N 1
ATOM 904 C CA . ASP A 1 111 ? -4.373 -8.582 -14.388 1.00 96.44 111 ASP A CA 1
ATOM 905 C C . ASP A 1 111 ? -3.590 -9.660 -13.625 1.00 96.44 111 ASP A C 1
ATOM 907 O O . ASP A 1 111 ? -3.499 -10.789 -14.096 1.00 96.44 111 ASP A O 1
ATOM 911 N N . TYR A 1 112 ? -3.069 -9.344 -12.436 1.00 96.56 112 TYR A N 1
ATOM 912 C CA . TYR A 1 112 ? -2.431 -10.330 -11.561 1.00 96.56 112 TYR A CA 1
ATOM 913 C C . TYR A 1 112 ? -3.443 -11.314 -10.959 1.00 96.56 112 TYR A C 1
ATOM 915 O O . TYR A 1 112 ? -3.171 -12.508 -10.864 1.00 96.56 112 TYR A O 1
ATOM 923 N N . ILE A 1 113 ? -4.628 -10.829 -10.581 1.00 96.00 113 ILE A N 1
ATOM 924 C CA . ILE A 1 113 ? -5.694 -11.649 -9.980 1.00 96.00 113 ILE A CA 1
ATOM 925 C C . ILE A 1 113 ? -6.661 -12.240 -11.017 1.00 96.00 113 ILE A C 1
ATOM 927 O O . ILE A 1 113 ? -7.774 -12.627 -10.666 1.00 96.00 113 ILE A O 1
ATOM 931 N N . ASP A 1 114 ? -6.259 -12.302 -12.290 1.00 96.00 114 ASP A N 1
ATOM 932 C CA . ASP A 1 114 ? -7.060 -12.864 -13.390 1.00 96.00 114 ASP A CA 1
ATOM 933 C C . ASP A 1 114 ? -8.463 -12.229 -13.497 1.00 96.00 114 ASP A C 1
ATOM 935 O O . ASP A 1 114 ? -9.468 -12.896 -13.739 1.00 96.00 114 ASP A O 1
ATOM 939 N N . PHE A 1 115 ? -8.541 -10.920 -13.231 1.00 95.44 115 PHE A N 1
ATOM 940 C CA . PHE A 1 115 ? -9.768 -10.118 -13.204 1.00 95.44 115 PHE A CA 1
ATOM 941 C C . PHE A 1 115 ? -10.885 -10.708 -12.323 1.00 95.44 115 PHE A C 1
ATOM 943 O O . PHE A 1 115 ? -12.069 -10.433 -12.531 1.00 95.44 115 PHE A O 1
ATOM 950 N N . LYS A 1 116 ? -10.515 -11.499 -11.311 1.00 96.44 116 LYS A N 1
ATOM 951 C CA . LYS A 1 116 ? -11.431 -12.094 -10.335 1.00 96.44 116 LYS A CA 1
ATOM 952 C C . LYS A 1 116 ? -11.401 -11.321 -9.027 1.00 96.44 116 LYS A C 1
ATOM 954 O O . LYS A 1 116 ? -10.382 -10.760 -8.632 1.00 96.44 116 LYS A O 1
ATOM 959 N N . LEU A 1 117 ? -12.537 -11.307 -8.333 1.00 94.25 117 LEU A N 1
ATOM 960 C CA . LEU A 1 117 ? -12.601 -10.763 -6.981 1.00 94.25 117 LEU A CA 1
ATOM 961 C C . LEU A 1 117 ? -11.712 -11.601 -6.056 1.00 94.25 117 LEU A C 1
ATOM 963 O O . LEU A 1 117 ? -11.813 -12.827 -6.036 1.00 94.25 117 LEU A O 1
ATOM 967 N N . LYS A 1 118 ? -10.855 -10.923 -5.289 1.00 92.56 118 LYS A N 1
ATOM 968 C CA . LYS A 1 118 ? -10.029 -11.537 -4.251 1.00 92.56 118 LYS A CA 1
ATOM 969 C C . LYS A 1 118 ? -10.694 -11.316 -2.903 1.00 92.56 118 LYS A C 1
ATOM 971 O O . LYS A 1 118 ? -10.838 -10.179 -2.456 1.00 92.56 118 LYS A O 1
ATOM 976 N N . GLU A 1 119 ? -11.094 -12.405 -2.271 1.00 93.62 119 GLU A N 1
ATOM 977 C CA . GLU A 1 119 ? -11.548 -12.385 -0.888 1.00 93.62 119 GLU A CA 1
ATOM 978 C C . GLU A 1 119 ? -10.354 -12.124 0.041 1.00 93.62 119 GLU A C 1
ATOM 980 O O . GLU A 1 119 ? -9.289 -12.725 -0.116 1.00 93.62 119 GLU A O 1
ATOM 985 N N . ILE A 1 120 ? -10.509 -11.176 0.968 1.00 92.50 120 ILE A N 1
ATOM 986 C CA . ILE A 1 120 ? -9.429 -10.730 1.864 1.00 92.50 120 ILE A CA 1
ATOM 987 C C . ILE A 1 120 ? -9.635 -11.254 3.285 1.00 92.50 120 ILE A 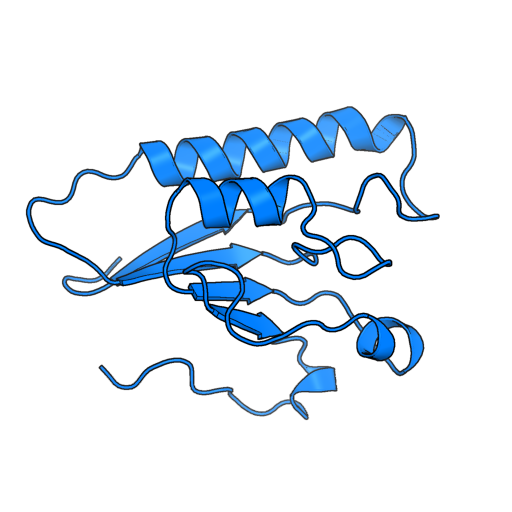C 1
ATOM 989 O O . ILE A 1 120 ? -8.674 -11.673 3.931 1.00 92.50 120 ILE A O 1
ATOM 993 N N . ILE A 1 121 ? -10.880 -11.226 3.753 1.00 86.31 121 ILE A N 1
ATOM 994 C CA . ILE A 1 121 ? -11.319 -11.681 5.069 1.00 86.31 121 ILE A CA 1
ATOM 995 C C . ILE A 1 121 ? -12.752 -12.196 4.962 1.00 86.31 121 ILE A C 1
ATOM 997 O O . ILE A 1 121 ? -13.539 -11.666 4.174 1.00 86.31 121 ILE A O 1
ATOM 1001 N N . GLU A 1 122 ? -13.073 -13.161 5.812 1.00 75.31 122 GLU A N 1
ATOM 1002 C CA . GLU A 1 122 ? -14.441 -13.515 6.177 1.00 75.31 122 GLU A CA 1
ATOM 1003 C C . GLU A 1 122 ? -14.792 -12.706 7.438 1.00 75.31 122 GLU A C 1
ATOM 1005 O O . GLU A 1 122 ? -13.956 -12.593 8.342 1.00 75.31 122 GLU A O 1
ATOM 1010 N N . VAL A 1 123 ? -15.967 -12.071 7.459 1.00 63.12 123 VAL A N 1
ATOM 1011 C CA . VAL A 1 123 ? -16.430 -11.198 8.557 1.00 63.12 123 VAL A CA 1
ATOM 1012 C C . VAL A 1 123 ? -17.657 -11.808 9.208 1.00 63.12 123 VAL A C 1
ATOM 1014 O O . VAL A 1 123 ? -18.569 -12.198 8.444 1.00 63.12 123 VAL A O 1
#

Sequence (123 aa):
QSEDLVVYGTRGWLTQEGDDYKAEDDRIFKRELIRLNNSFKSETFTKPKLRIALLHFSPFEPKGDLNLFGELICRHRIDICLYGHLHGIDGHKNIREGLVEQTKFFCVAADYIDFKLKEIIEV

Radius of gyration: 14.45 Å; chains: 1; bounding box: 33×30×39 Å

Secondary structure (DSSP, 8-state):
--SSEEEEEE-----TTSTT--GGGHHHHHHHHHHHHHHHHT---SS--EEEEEESS-SB-TTSSB-HHHHHHHHTT-SEEEE----HHHHHTT---EEETTEEEEE--TTTTTTPPPP----

Foldseek 3Di:
DDLAADEAEFQADDFPLDPPDDPVCVVVNVVRLVRRLVRLVVDDDPDDHQFEYEYADDQADQVGHGGSNRVSCVVSLHQEYEYEPQDDPRSVVSDDAQDDNRYGYDYDHCVVVVNDDDDDDDD